Protein AF-Q8FQ48-F1 (afdb_monomer)

Secondary structure (DSSP, 8-state):
--HHHHHHHHHHHHHHHHHTT----SHHHHHHHHHHTTSS-GGGTS-------------------

Organism: Corynebacterium efficiens (strain DSM 44549 / YS-314 / AJ 12310 / JCM 11189 / NBRC 100395) (NCBI:txid196164)

Solvent-accessible surface area (backbone atoms only — not comparable to full-atom values): 4285 Å² total; per-residue (Å²): 135,62,73,67,57,56,53,57,50,52,52,53,51,34,50,55,32,41,76,70,76,51,68,48,90,48,77,63,47,50,50,53,49,32,38,76,71,65,77,40,65,69,67,71,74,46,71,76,65,78,78,68,77,93,72,78,85,81,83,84,82,74,92,74,134

Radius of gyration: 23.24 Å; Cα contacts (8 Å, |Δi|>4): 20; chains: 1; bounding box: 37×55×50 Å

Foldseek 3Di:
DDPVVVVVVVVVVQVVCVVVVRGDDDPVSVVVVCVVVVVDDPCVVDPPPVPDDPPDDDDDDDDDD

Structure (mmCIF, N/CA/C/O backbone):
data_AF-Q8FQ48-F1
#
_entry.id   AF-Q8FQ48-F1
#
loop_
_atom_site.group_PDB
_atom_site.id
_atom_site.type_symbol
_atom_site.label_atom_id
_atom_site.label_alt_id
_atom_site.label_comp_id
_atom_site.label_asym_id
_atom_site.label_entity_id
_atom_site.label_seq_id
_atom_site.pdbx_PDB_ins_code
_atom_site.Cartn_x
_atom_site.Cartn_y
_atom_site.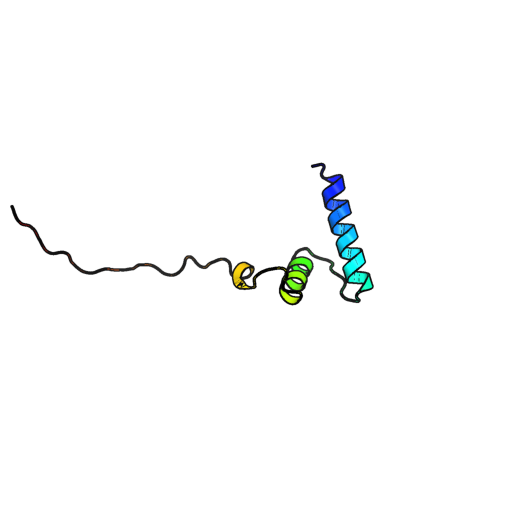Cartn_z
_atom_site.occupancy
_atom_site.B_iso_or_equiv
_atom_site.auth_seq_id
_atom_site.auth_comp_id
_atom_site.auth_asym_id
_atom_site.auth_atom_id
_atom_site.pdbx_PDB_model_num
ATOM 1 N N . MET A 1 1 ? 15.924 5.762 -7.536 1.00 48.16 1 MET A N 1
ATOM 2 C CA . MET A 1 1 ? 14.658 5.811 -6.773 1.00 48.16 1 MET A CA 1
ATOM 3 C C . MET A 1 1 ? 15.011 5.634 -5.306 1.00 48.16 1 MET A C 1
ATOM 5 O O . MET A 1 1 ? 15.555 4.592 -4.966 1.00 48.16 1 MET A O 1
ATOM 9 N N . SER A 1 2 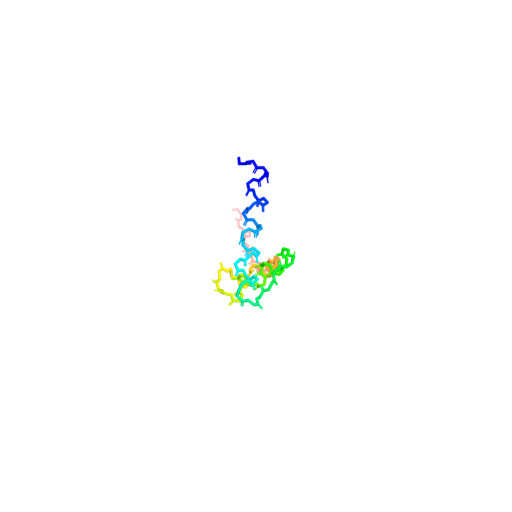? 14.878 6.677 -4.482 1.00 51.19 2 SER A N 1
ATOM 10 C CA . SER A 1 2 ? 15.352 6.652 -3.092 1.00 51.19 2 SER A CA 1
ATOM 11 C C . SER A 1 2 ? 14.431 5.799 -2.210 1.00 51.19 2 SER A C 1
ATOM 13 O O . SER A 1 2 ? 13.215 5.766 -2.397 1.00 51.19 2 SER A O 1
ATOM 15 N N . LEU A 1 3 ? 15.018 5.097 -1.239 1.00 59.50 3 LEU A N 1
ATOM 16 C CA . LEU A 1 3 ? 14.309 4.216 -0.300 1.00 59.50 3 LEU A CA 1
ATOM 17 C C . LEU A 1 3 ? 13.221 4.943 0.507 1.00 59.50 3 LEU A C 1
ATOM 19 O O . LEU A 1 3 ? 12.207 4.338 0.851 1.00 59.50 3 LEU A O 1
ATOM 23 N N . ASN A 1 4 ? 13.399 6.246 0.747 1.00 65.75 4 ASN A N 1
ATOM 24 C CA . ASN A 1 4 ? 12.401 7.083 1.411 1.00 65.75 4 ASN A CA 1
ATOM 25 C C . ASN A 1 4 ? 11.072 7.088 0.644 1.00 65.75 4 ASN A C 1
ATOM 27 O O . ASN A 1 4 ? 10.019 6.857 1.226 1.00 65.75 4 ASN A O 1
ATOM 31 N N . THR A 1 5 ? 11.127 7.224 -0.683 1.00 80.00 5 THR A N 1
ATOM 32 C CA . THR A 1 5 ? 9.924 7.300 -1.520 1.00 80.00 5 THR A CA 1
ATOM 33 C C . THR A 1 5 ? 9.149 5.985 -1.559 1.00 80.00 5 THR A C 1
ATOM 35 O O . THR A 1 5 ? 7.924 5.998 -1.650 1.00 80.00 5 THR A O 1
ATOM 38 N N . VAL A 1 6 ? 9.835 4.840 -1.470 1.00 84.62 6 VAL A N 1
ATOM 39 C CA . VAL A 1 6 ? 9.171 3.525 -1.473 1.00 84.62 6 VAL A CA 1
ATOM 40 C C . VAL A 1 6 ? 8.342 3.342 -0.205 1.00 84.62 6 VAL A C 1
ATOM 42 O O . VAL A 1 6 ? 7.190 2.917 -0.283 1.00 84.62 6 VAL A O 1
ATOM 45 N N . ARG A 1 7 ? 8.896 3.706 0.956 1.00 86.19 7 ARG A N 1
ATOM 46 C CA . ARG A 1 7 ? 8.166 3.654 2.227 1.00 86.19 7 ARG A CA 1
ATOM 47 C C . ARG A 1 7 ? 6.957 4.590 2.208 1.00 86.19 7 ARG A C 1
ATOM 49 O O . ARG A 1 7 ? 5.854 4.145 2.508 1.00 86.19 7 ARG A O 1
ATOM 56 N N . ASP A 1 8 ? 7.143 5.818 1.727 1.00 87.38 8 ASP A N 1
ATOM 57 C CA . ASP A 1 8 ? 6.059 6.797 1.584 1.00 87.38 8 ASP A CA 1
ATOM 58 C C . ASP A 1 8 ? 4.946 6.312 0.642 1.00 87.38 8 ASP A C 1
ATOM 60 O O . ASP A 1 8 ? 3.774 6.662 0.806 1.00 87.38 8 ASP A O 1
ATOM 64 N N . TYR A 1 9 ? 5.296 5.531 -0.383 1.00 87.62 9 TYR A N 1
ATOM 65 C CA . TYR A 1 9 ? 4.326 4.941 -1.301 1.00 87.62 9 TYR A CA 1
ATOM 66 C C . TYR A 1 9 ? 3.521 3.824 -0.628 1.00 87.62 9 TYR A C 1
ATOM 68 O O . TYR A 1 9 ? 2.294 3.813 -0.721 1.00 87.62 9 TYR A O 1
ATOM 76 N N . ILE A 1 10 ? 4.190 2.928 0.106 1.00 87.00 10 ILE A N 1
ATOM 77 C CA . ILE A 1 10 ? 3.535 1.849 0.861 1.00 87.00 10 ILE A CA 1
ATOM 78 C C . ILE A 1 10 ? 2.584 2.430 1.913 1.00 87.00 10 ILE A C 1
ATOM 80 O O . ILE A 1 10 ? 1.436 1.994 2.008 1.00 87.00 10 ILE A O 1
ATOM 84 N N . ASP A 1 11 ? 3.021 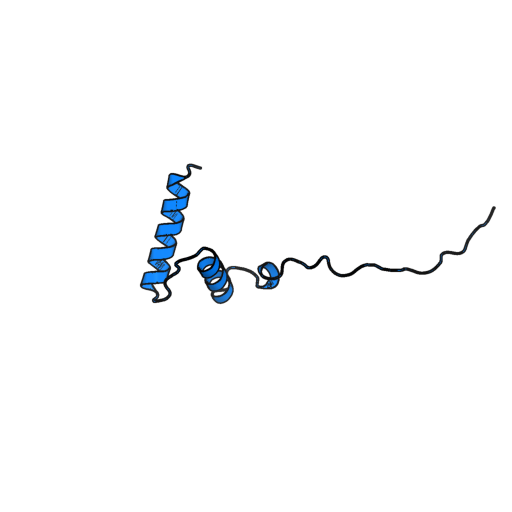3.445 2.658 1.00 88.44 11 ASP A N 1
ATOM 85 C CA . ASP A 1 11 ? 2.209 4.058 3.710 1.00 88.44 11 ASP A CA 1
ATOM 86 C C . ASP A 1 11 ? 0.963 4.748 3.135 1.00 88.44 11 ASP A C 1
ATOM 88 O O . ASP A 1 11 ? -0.135 4.602 3.676 1.00 88.44 11 ASP A O 1
ATOM 92 N N . ARG A 1 12 ? 1.066 5.387 1.962 1.00 89.25 12 ARG A N 1
ATOM 93 C CA . ARG A 1 12 ? -0.108 5.921 1.252 1.00 89.25 12 ARG A CA 1
ATOM 94 C C . ARG A 1 12 ? -1.112 4.842 0.862 1.00 89.25 12 ARG A C 1
ATOM 96 O O . ARG A 1 12 ? -2.317 5.078 0.952 1.00 89.25 12 ARG A O 1
ATOM 103 N N . ILE A 1 13 ? -0.651 3.675 0.418 1.00 87.50 13 ILE A N 1
ATOM 104 C CA . ILE A 1 13 ? -1.574 2.595 0.061 1.00 87.50 13 ILE A CA 1
ATOM 105 C C . ILE A 1 13 ? -2.252 2.034 1.315 1.00 87.50 13 ILE A C 1
ATOM 107 O O . ILE A 1 13 ? -3.466 1.834 1.303 1.00 87.50 13 ILE A O 1
ATOM 111 N N . ARG A 1 14 ? -1.516 1.872 2.422 1.00 89.88 14 ARG A N 1
ATOM 112 C CA . ARG A 1 14 ? -2.096 1.456 3.710 1.00 89.88 14 ARG A CA 1
ATOM 113 C C . ARG A 1 14 ? -3.226 2.379 4.155 1.00 89.88 14 ARG A C 1
ATOM 115 O O . ARG A 1 14 ? -4.276 1.888 4.558 1.00 89.88 14 ARG A O 1
ATOM 122 N N . VAL A 1 15 ? -3.044 3.695 4.022 1.00 90.75 15 VAL A N 1
ATOM 123 C CA . VAL A 1 15 ? -4.089 4.683 4.337 1.00 90.75 15 VAL A CA 1
ATOM 124 C C . VAL A 1 15 ? -5.338 4.464 3.479 1.00 90.75 15 VAL A C 1
ATOM 126 O O . VAL A 1 15 ? -6.437 4.418 4.023 1.00 90.75 15 VAL A O 1
ATOM 129 N N . LYS A 1 16 ? -5.199 4.265 2.161 1.00 89.31 16 LYS A N 1
ATOM 130 C CA . LYS A 1 16 ? -6.354 4.035 1.269 1.00 89.31 16 LYS A CA 1
ATOM 131 C C . LYS A 1 16 ? -7.172 2.812 1.679 1.00 89.31 16 LYS A C 1
ATOM 133 O O . LYS A 1 16 ? -8.393 2.885 1.763 1.00 89.31 16 LYS A O 1
ATOM 138 N N . TYR A 1 17 ? -6.496 1.707 1.963 1.00 88.12 17 TYR A N 1
ATOM 139 C CA . TYR A 1 17 ? -7.161 0.475 2.369 1.00 88.12 17 TYR A CA 1
ATOM 140 C C . TYR A 1 17 ? -7.755 0.551 3.782 1.00 88.12 17 TYR A C 1
ATOM 142 O O . TYR A 1 17 ? -8.834 0.011 4.020 1.00 88.12 17 TYR A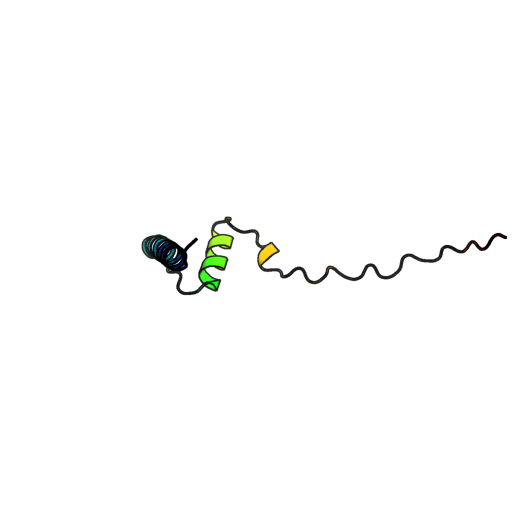 O 1
ATOM 150 N N . ALA A 1 18 ? -7.116 1.276 4.706 1.00 88.44 18 ALA A N 1
ATOM 151 C CA . ALA A 1 18 ? -7.684 1.549 6.026 1.00 88.44 18 ALA A CA 1
ATOM 152 C C . ALA A 1 18 ? -8.977 2.378 5.934 1.00 88.44 18 ALA A C 1
ATOM 154 O O . ALA A 1 18 ? -9.961 2.037 6.586 1.00 88.44 18 ALA A O 1
ATOM 155 N N . LEU A 1 19 ? -9.012 3.406 5.075 1.00 89.56 19 LEU A N 1
ATOM 156 C CA . LEU A 1 19 ? -10.220 4.203 4.819 1.00 89.56 19 LEU A CA 1
ATOM 157 C C . LEU A 1 19 ? -11.356 3.373 4.202 1.00 89.56 19 LEU A C 1
ATOM 159 O O . LEU A 1 19 ? -12.522 3.648 4.462 1.00 89.56 19 LEU A O 1
ATOM 163 N N . ALA A 1 20 ? -11.025 2.335 3.431 1.00 87.12 20 ALA A N 1
ATOM 164 C CA . ALA A 1 20 ? -11.988 1.384 2.878 1.00 87.12 20 ALA A CA 1
ATOM 165 C C . ALA A 1 20 ? -12.435 0.290 3.877 1.00 87.12 20 ALA A C 1
ATOM 167 O O . ALA A 1 20 ? -13.132 -0.645 3.487 1.00 87.12 20 ALA A O 1
ATOM 168 N N . GLY A 1 21 ? -12.016 0.357 5.150 1.00 86.12 21 GLY A N 1
ATOM 169 C CA . GLY A 1 21 ? -12.344 -0.646 6.173 1.00 86.12 21 GLY A CA 1
ATOM 170 C C . GLY A 1 21 ? -11.593 -1.976 6.020 1.00 86.12 21 GLY A C 1
ATOM 171 O O . GLY A 1 21 ? -11.977 -2.978 6.618 1.00 86.12 21 GLY A O 1
ATOM 172 N N . ARG A 1 22 ? -10.523 -2.003 5.218 1.00 84.56 22 ARG A N 1
ATOM 173 C CA . ARG A 1 22 ? -9.725 -3.195 4.897 1.00 84.56 22 ARG A CA 1
ATOM 174 C C . ARG A 1 22 ? -8.246 -2.971 5.246 1.00 84.56 22 ARG A C 1
ATOM 176 O O . ARG A 1 22 ? -7.421 -2.983 4.340 1.00 84.56 22 ARG A O 1
ATOM 183 N N . PRO A 1 23 ? -7.870 -2.729 6.515 1.00 83.50 23 PRO A N 1
ATOM 184 C CA . PRO A 1 23 ? -6.495 -2.372 6.862 1.00 83.50 23 PRO A CA 1
ATOM 185 C C . PRO A 1 23 ? -5.497 -3.453 6.426 1.00 83.50 23 PRO A C 1
ATOM 187 O O . PRO A 1 23 ? -5.745 -4.646 6.584 1.00 83.50 23 PRO A O 1
ATOM 190 N N . ILE A 1 24 ? -4.359 -3.012 5.888 1.00 86.56 24 ILE A N 1
ATOM 191 C CA . ILE A 1 24 ? -3.289 -3.877 5.387 1.00 86.56 24 ILE A CA 1
ATOM 192 C C . ILE A 1 24 ? -2.042 -3.659 6.241 1.00 86.56 24 ILE A C 1
ATOM 194 O O . ILE A 1 24 ? -1.432 -2.586 6.205 1.00 86.56 24 ILE A O 1
ATOM 198 N N . LEU A 1 25 ? -1.654 -4.669 7.016 1.00 85.69 25 LEU A N 1
ATOM 199 C CA . LEU A 1 25 ? -0.559 -4.557 7.981 1.00 85.69 25 LEU A CA 1
ATOM 200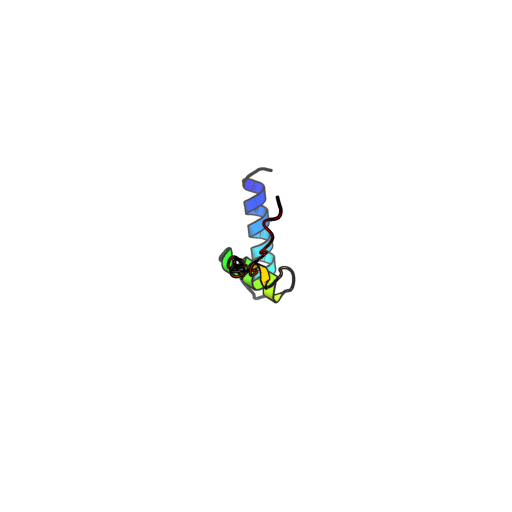 C C . LEU A 1 25 ? 0.742 -5.113 7.401 1.00 85.69 25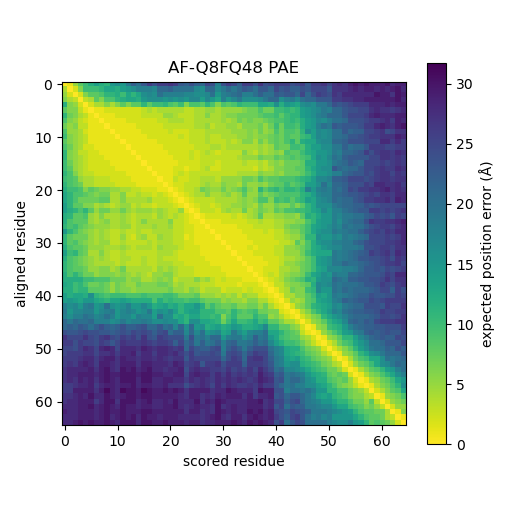 LEU A C 1
ATOM 202 O O . LEU A 1 25 ? 1.814 -4.522 7.569 1.00 85.69 25 LEU A O 1
ATOM 206 N N . THR A 1 26 ? 0.639 -6.199 6.642 1.00 87.19 26 THR A N 1
ATOM 207 C CA . THR A 1 26 ? 1.776 -6.947 6.111 1.00 87.19 26 THR A CA 1
ATOM 208 C C . THR A 1 26 ? 1.840 -6.906 4.585 1.00 87.19 26 THR A C 1
ATOM 210 O O . THR A 1 26 ? 0.870 -6.601 3.893 1.00 87.19 26 THR A O 1
ATOM 213 N N . ARG A 1 27 ? 3.008 -7.245 4.026 1.00 83.62 27 ARG A N 1
ATOM 214 C CA . ARG A 1 27 ? 3.171 -7.421 2.573 1.00 83.62 27 ARG A CA 1
ATOM 215 C C . ARG A 1 27 ? 2.291 -8.554 2.022 1.00 83.62 27 ARG A C 1
ATOM 217 O O . ARG A 1 27 ? 1.904 -8.505 0.861 1.00 83.62 27 ARG A O 1
ATOM 224 N N . ILE A 1 28 ? 1.992 -9.551 2.851 1.00 87.50 28 ILE A N 1
ATOM 225 C CA . ILE A 1 28 ? 1.122 -10.677 2.502 1.00 87.50 28 ILE A CA 1
ATOM 226 C C . ILE A 1 28 ? -0.316 -10.176 2.344 1.00 87.50 28 ILE A C 1
ATOM 228 O O . ILE A 1 28 ? -0.937 -10.427 1.316 1.00 87.50 28 ILE A O 1
ATOM 232 N N . ASP A 1 29 ? -0.797 -9.358 3.280 1.00 87.31 29 ASP A N 1
ATOM 233 C CA . ASP A 1 29 ? -2.126 -8.737 3.198 1.00 87.31 29 ASP A CA 1
ATOM 234 C C . ASP A 1 29 ? -2.276 -7.895 1.922 1.00 87.31 29 ASP A C 1
ATOM 236 O O . ASP A 1 29 ? -3.301 -7.953 1.249 1.00 87.31 29 ASP A O 1
ATOM 240 N N . PHE A 1 30 ? -1.228 -7.145 1.555 1.00 86.81 30 PHE A N 1
ATOM 241 C CA . PHE A 1 30 ? -1.177 -6.370 0.309 1.00 86.81 30 PHE A CA 1
ATOM 242 C C . PHE A 1 30 ? -1.440 -7.241 -0.909 1.00 86.81 30 PHE A C 1
ATOM 244 O O . PHE A 1 30 ? -2.190 -6.869 -1.809 1.00 86.81 30 PHE A O 1
ATOM 251 N N . TYR A 1 31 ? -0.788 -8.394 -0.924 1.00 87.12 31 TYR A N 1
ATOM 252 C CA . TYR A 1 31 ? -0.866 -9.329 -2.017 1.00 87.12 31 TYR A CA 1
ATOM 253 C C . TYR A 1 31 ? -2.250 -9.994 -2.079 1.00 87.12 31 TYR A C 1
ATOM 255 O O . TYR A 1 31 ? -2.856 -10.005 -3.145 1.00 87.12 31 TYR A O 1
ATOM 263 N N . HIS A 1 32 ? -2.795 -10.463 -0.949 1.00 87.69 32 HIS A N 1
ATOM 264 C CA . HIS A 1 32 ? -4.150 -11.028 -0.904 1.00 87.69 32 HIS A CA 1
ATOM 265 C C . HIS A 1 32 ? -5.206 -10.030 -1.380 1.00 87.69 32 HIS A C 1
ATOM 267 O O . HIS A 1 32 ? -6.016 -10.374 -2.232 1.00 87.69 32 HIS A O 1
ATOM 273 N N . ARG A 1 33 ? -5.157 -8.778 -0.905 1.00 86.62 33 ARG A N 1
ATOM 274 C CA . ARG A 1 33 ? -6.097 -7.734 -1.339 1.00 86.62 33 ARG A CA 1
ATOM 275 C C . ARG A 1 33 ? -5.977 -7.420 -2.822 1.00 86.62 33 ARG A C 1
ATOM 277 O O . ARG A 1 33 ? -6.985 -7.293 -3.497 1.00 86.62 33 ARG A O 1
ATOM 284 N N . ALA A 1 34 ? -4.757 -7.350 -3.343 1.00 86.19 34 ALA A N 1
ATOM 285 C CA . ALA A 1 34 ? -4.549 -7.121 -4.765 1.00 86.19 34 ALA A CA 1
ATOM 286 C C . ALA A 1 34 ? -5.057 -8.287 -5.633 1.00 86.19 34 ALA A C 1
ATOM 288 O O . ALA A 1 34 ? -5.493 -8.046 -6.754 1.00 86.19 34 ALA A O 1
ATOM 289 N N . VAL A 1 35 ? -5.042 -9.525 -5.133 1.00 88.31 35 VAL A N 1
ATOM 290 C CA . VAL A 1 35 ? -5.679 -10.666 -5.812 1.00 88.31 35 VAL A CA 1
ATOM 291 C C . VAL A 1 35 ? -7.207 -10.588 -5.708 1.00 88.31 35 VAL A C 1
ATOM 293 O O . VAL A 1 35 ? -7.876 -10.677 -6.732 1.00 88.31 35 VAL A O 1
ATOM 296 N N . GLU A 1 36 ? -7.762 -10.324 -4.518 1.00 86.81 36 GLU A N 1
ATOM 297 C CA . GLU A 1 36 ? -9.211 -10.132 -4.301 1.00 86.81 36 GLU A CA 1
ATOM 298 C C . GLU A 1 36 ? -9.793 -9.004 -5.170 1.00 86.81 36 GLU A C 1
ATOM 300 O O . GLU A 1 36 ? -10.901 -9.121 -5.690 1.00 86.81 36 GLU A O 1
ATOM 305 N N . ASP A 1 37 ? -9.038 -7.918 -5.342 1.00 84.81 37 ASP A N 1
ATOM 306 C CA . ASP A 1 37 ? -9.421 -6.762 -6.154 1.00 84.81 37 ASP A CA 1
ATOM 307 C C . ASP A 1 37 ? -9.143 -6.981 -7.662 1.00 84.81 37 ASP A C 1
ATOM 309 O O . ASP A 1 37 ? -9.423 -6.104 -8.480 1.00 84.81 37 ASP A O 1
ATOM 313 N N . GLY A 1 38 ? -8.589 -8.139 -8.053 1.00 87.81 38 GLY A N 1
ATOM 314 C CA . GLY A 1 38 ? -8.310 -8.508 -9.446 1.00 87.81 38 GLY A CA 1
ATOM 315 C C . GLY A 1 38 ? -7.103 -7.802 -10.077 1.00 87.81 38 GLY A C 1
ATOM 316 O O . GLY A 1 38 ? -6.930 -7.841 -11.294 1.00 87.81 38 GLY A O 1
ATOM 317 N N . LEU A 1 39 ? -6.260 -7.148 -9.272 1.00 85.62 39 LEU A N 1
ATOM 318 C CA . LEU A 1 39 ? -5.042 -6.455 -9.712 1.00 85.62 39 LEU A CA 1
ATOM 319 C C . LEU A 1 39 ? -3.868 -7.413 -9.965 1.00 85.62 39 LEU A C 1
ATOM 321 O O . LEU A 1 39 ? -2.933 -7.057 -10.683 1.00 85.62 39 LEU A O 1
ATOM 325 N N . LEU A 1 40 ? -3.889 -8.602 -9.359 1.00 84.69 40 LEU A N 1
ATOM 326 C CA . LEU A 1 40 ? -2.858 -9.629 -9.505 1.00 84.69 40 LEU A CA 1
ATOM 327 C C . LEU A 1 40 ? -3.478 -10.973 -9.905 1.00 84.69 40 LEU A C 1
ATOM 329 O O . LEU A 1 40 ? -4.538 -11.332 -9.395 1.00 84.69 40 LEU A O 1
ATOM 333 N N . PRO A 1 41 ? -2.810 -11.752 -10.771 1.00 81.88 41 PRO A N 1
ATOM 334 C CA . PRO A 1 41 ? -3.270 -13.088 -11.105 1.00 81.88 41 PRO A CA 1
ATOM 335 C C . PRO A 1 41 ? -3.056 -14.057 -9.932 1.00 81.88 41 PRO A C 1
ATOM 337 O O . PRO A 1 41 ? -1.968 -14.137 -9.359 1.00 81.88 41 PRO A O 1
ATOM 340 N N . GLU A 1 42 ? -4.074 -14.868 -9.641 1.00 72.88 42 GLU A N 1
ATOM 341 C CA . GLU A 1 42 ? -4.036 -15.993 -8.686 1.00 72.88 42 GLU A CA 1
ATOM 342 C C . GLU A 1 42 ? -2.873 -16.961 -8.973 1.00 72.88 42 GLU A C 1
ATOM 344 O O . GLU A 1 42 ? -2.278 -17.536 -8.062 1.00 72.88 42 GLU A O 1
ATOM 349 N N . SER A 1 43 ? -2.476 -17.099 -10.245 1.00 68.50 43 SER A N 1
ATOM 350 C CA . SER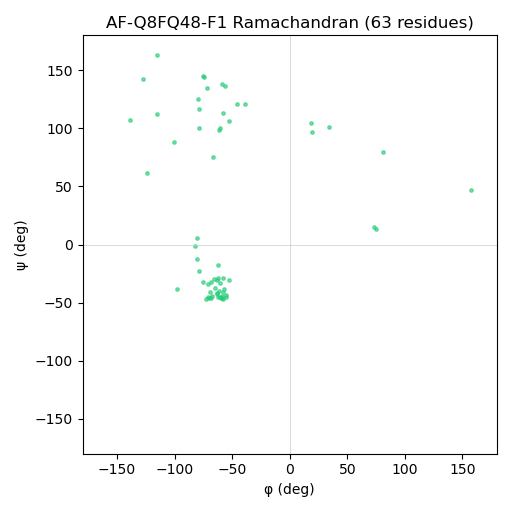 A 1 43 ? -1.333 -17.923 -10.652 1.00 68.50 43 SER A CA 1
ATOM 351 C C . SER A 1 43 ? -0.009 -17.445 -10.065 1.00 68.50 43 SER A C 1
ATOM 353 O O . SER A 1 43 ? 0.934 -18.218 -10.035 1.00 68.50 43 SER A O 1
ATOM 355 N N . SER A 1 44 ? 0.073 -16.202 -9.584 1.00 63.22 44 SER A N 1
ATOM 356 C CA . SER A 1 44 ? 1.250 -15.696 -8.887 1.00 63.22 44 SER A CA 1
ATOM 357 C C . SER A 1 44 ? 1.301 -16.136 -7.408 1.00 63.22 44 SER A C 1
ATOM 359 O O . SER A 1 44 ? 2.359 -16.003 -6.796 1.00 63.22 44 SER A O 1
ATOM 361 N N . MET A 1 45 ? 0.210 -16.680 -6.825 1.00 63.69 45 MET A N 1
ATOM 362 C CA . MET A 1 45 ? 0.245 -17.388 -5.522 1.00 63.69 45 MET A CA 1
ATOM 363 C C . MET A 1 45 ? 0.851 -18.777 -5.661 1.00 63.69 45 MET A C 1
ATOM 365 O O . MET A 1 45 ? 1.482 -19.299 -4.742 1.00 63.69 45 MET A O 1
ATOM 369 N N . ARG A 1 46 ? 0.638 -19.387 -6.825 1.00 66.00 46 ARG A N 1
ATOM 370 C CA . ARG A 1 46 ? 1.278 -20.631 -7.194 1.00 66.00 46 ARG A CA 1
ATOM 371 C C . ARG A 1 46 ? 2.685 -20.263 -7.642 1.00 66.00 46 ARG A C 1
ATOM 373 O O . ARG A 1 46 ? 2.885 -19.838 -8.772 1.00 66.00 46 ARG A O 1
ATOM 380 N N . ASN A 1 47 ? 3.679 -20.446 -6.770 1.00 55.00 47 ASN A N 1
ATOM 381 C CA . ASN A 1 47 ? 5.018 -20.739 -7.281 1.00 55.00 47 ASN A CA 1
ATOM 382 C C . ASN A 1 47 ? 4.795 -21.808 -8.360 1.00 55.00 47 ASN A C 1
ATOM 384 O O . ASN A 1 47 ? 4.128 -22.797 -8.024 1.00 55.00 47 ASN A O 1
ATOM 388 N N . PRO A 1 48 ? 5.167 -21.593 -9.635 1.00 53.09 48 PRO A N 1
ATOM 389 C CA . PRO A 1 48 ? 5.011 -22.645 -10.612 1.00 53.09 48 PRO A CA 1
ATOM 390 C C . PRO A 1 48 ? 5.893 -23.775 -10.100 1.00 53.09 48 PRO A C 1
ATOM 392 O O . PRO A 1 48 ? 7.113 -23.737 -10.235 1.00 53.09 48 PRO A O 1
ATOM 395 N N . GLU A 1 49 ? 5.269 -24.747 -9.431 1.00 50.25 49 GLU A N 1
ATOM 396 C CA . GLU A 1 49 ? 5.783 -26.101 -9.355 1.00 50.25 49 GLU A CA 1
ATOM 397 C C . GLU A 1 49 ? 6.339 -26.366 -10.749 1.00 50.25 49 GLU A C 1
ATOM 399 O O . GLU A 1 49 ? 5.579 -26.151 -11.705 1.00 50.25 49 GLU A O 1
ATOM 404 N N . PRO A 1 50 ? 7.643 -26.680 -10.888 1.00 56.59 50 PRO A N 1
ATOM 405 C CA . PRO A 1 50 ? 8.236 -26.950 -12.185 1.00 56.59 50 PRO A CA 1
ATOM 406 C C . PRO A 1 50 ? 7.344 -28.007 -12.798 1.00 56.59 50 PRO A C 1
ATOM 408 O O . PRO A 1 50 ? 7.275 -29.123 -12.285 1.00 56.59 50 PRO A O 1
ATOM 411 N N . SER A 1 51 ? 6.540 -27.584 -13.771 1.00 59.62 51 SER A N 1
ATOM 412 C CA . SER A 1 51 ? 5.414 -28.347 -14.267 1.00 59.62 51 SER A CA 1
ATOM 413 C C . SER A 1 51 ? 5.993 -29.637 -14.795 1.00 59.62 51 SER A C 1
ATOM 415 O O . SER A 1 51 ? 6.641 -29.624 -15.835 1.00 59.62 51 SER A O 1
ATOM 417 N N . VAL A 1 52 ? 5.857 -30.668 -13.962 1.00 59.56 52 VAL A N 1
ATOM 418 C CA . VAL A 1 52 ? 6.000 -32.093 -14.204 1.00 59.56 52 VAL A CA 1
ATOM 419 C C . VAL A 1 52 ? 6.774 -32.395 -15.477 1.00 59.56 52 VAL A C 1
ATOM 421 O O . VAL A 1 52 ? 6.245 -32.276 -16.575 1.00 59.56 52 VAL A O 1
ATOM 424 N N . ALA A 1 53 ? 8.023 -32.815 -15.276 1.00 60.06 53 ALA A N 1
ATOM 425 C CA . ALA A 1 53 ? 8.665 -33.881 -16.027 1.00 60.06 53 ALA A CA 1
ATOM 426 C C . ALA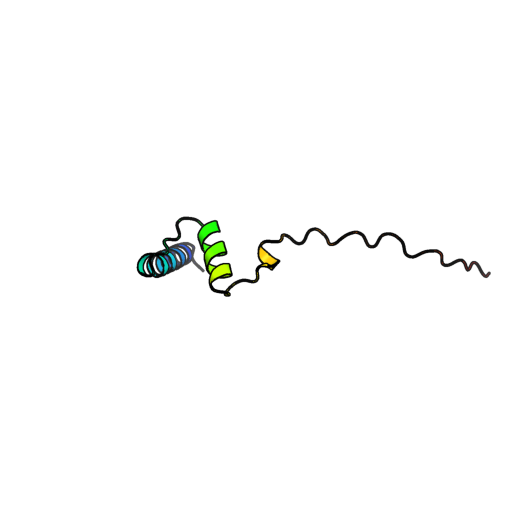 A 1 53 ? 8.004 -34.203 -17.380 1.00 60.06 53 ALA A C 1
ATOM 428 O O . ALA A 1 53 ? 7.104 -35.042 -17.453 1.00 60.06 53 ALA A O 1
ATOM 429 N N . GLU A 1 54 ? 8.547 -33.642 -18.460 1.00 55.75 54 GLU A N 1
ATOM 430 C CA . GLU A 1 54 ? 8.560 -34.358 -19.735 1.00 55.75 54 GLU A CA 1
ATOM 431 C C . GLU A 1 54 ? 9.478 -35.580 -19.573 1.00 55.75 54 GLU A C 1
ATOM 433 O O . GLU A 1 54 ? 10.641 -35.608 -19.970 1.00 55.75 54 GLU A O 1
ATOM 438 N N . GLY A 1 55 ? 8.963 -36.587 -18.873 1.00 57.72 55 GLY A N 1
ATOM 439 C CA . GLY A 1 55 ? 9.483 -37.934 -18.902 1.00 57.72 55 GLY A CA 1
ATOM 440 C C . GLY A 1 55 ? 8.986 -38.621 -20.167 1.00 57.72 55 GLY A C 1
ATOM 441 O O . GLY A 1 55 ? 7.794 -38.864 -20.309 1.00 57.72 55 GLY A O 1
ATOM 442 N N . GLY A 1 56 ? 9.926 -38.987 -21.038 1.00 57.56 56 GLY A N 1
ATOM 443 C CA . GLY A 1 56 ? 9.818 -40.183 -21.872 1.00 57.56 56 GLY A CA 1
ATOM 444 C C . GLY A 1 56 ? 8.975 -40.068 -23.141 1.00 57.56 56 GLY A C 1
ATOM 445 O O . GLY A 1 56 ? 7.884 -40.624 -23.219 1.00 57.56 56 GLY A O 1
ATOM 446 N N . GLY A 1 57 ? 9.548 -39.483 -24.194 1.00 51.41 57 GLY A N 1
ATOM 447 C CA . GLY A 1 57 ? 9.1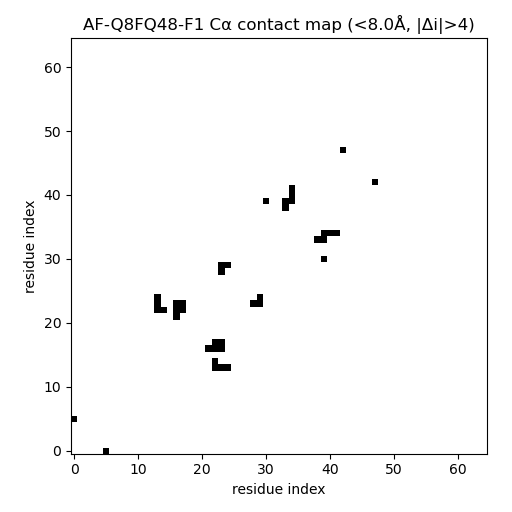93 -39.863 -25.564 1.00 51.41 57 GLY A CA 1
ATOM 448 C C . GLY A 1 57 ? 9.931 -41.157 -25.957 1.00 51.41 57 GLY A C 1
ATOM 449 O O . GLY A 1 57 ? 11.157 -41.196 -25.824 1.00 51.41 57 GLY A O 1
ATOM 450 N N . PRO A 1 58 ? 9.242 -42.222 -26.410 1.00 60.53 58 PRO A N 1
ATOM 451 C CA . PRO A 1 58 ? 9.865 -43.506 -26.711 1.00 60.53 58 PRO A CA 1
ATOM 452 C C . PRO A 1 58 ? 10.656 -43.487 -28.028 1.00 60.53 58 PRO A C 1
ATOM 454 O O . PRO A 1 58 ? 10.261 -42.856 -29.005 1.00 60.53 58 PRO A O 1
ATOM 457 N N . HIS A 1 59 ? 11.762 -44.236 -28.008 1.00 57.41 59 HIS A N 1
ATOM 458 C CA . HIS A 1 59 ? 12.400 -44.972 -29.105 1.00 57.41 59 HIS A CA 1
ATOM 459 C C . HIS A 1 59 ? 12.321 -44.367 -30.520 1.00 57.41 59 HIS A C 1
ATOM 461 O O . HIS A 1 59 ? 11.372 -44.601 -31.265 1.00 57.41 59 HIS A O 1
ATOM 467 N N . ARG A 1 60 ? 13.413 -43.730 -30.963 1.00 60.12 60 ARG A N 1
ATOM 468 C CA . ARG A 1 60 ? 13.794 -43.782 -32.381 1.00 60.12 60 ARG A CA 1
ATOM 469 C C . ARG A 1 60 ? 14.911 -44.796 -32.559 1.00 60.12 60 ARG A C 1
ATOM 471 O O . ARG A 1 60 ? 16.093 -44.483 -32.465 1.00 60.12 60 ARG A O 1
ATOM 478 N N . GLU A 1 61 ? 14.481 -46.032 -32.772 1.00 57.50 61 GLU A N 1
ATOM 479 C CA . GLU A 1 61 ? 15.253 -47.028 -33.501 1.00 57.50 61 GLU A CA 1
ATOM 480 C C . GLU A 1 61 ? 15.578 -46.466 -34.888 1.00 57.50 61 GLU A C 1
ATOM 482 O O . GLU A 1 61 ? 14.729 -45.848 -35.533 1.00 57.50 61 GLU A O 1
ATOM 487 N N . GLY A 1 62 ? 16.817 -46.651 -35.331 1.00 56.72 62 GLY A N 1
ATOM 488 C CA . GLY A 1 62 ? 17.230 -46.213 -36.659 1.00 56.72 62 GLY A CA 1
ATOM 489 C C . GLY A 1 62 ? 18.725 -46.005 -36.802 1.00 56.72 62 GLY A C 1
ATOM 490 O O . GLY A 1 62 ? 19.154 -44.990 -37.336 1.00 56.72 62 GLY A O 1
ATOM 491 N N . SER A 1 63 ? 19.510 -46.974 -36.331 1.00 63.91 63 SER A N 1
ATOM 492 C CA . SER A 1 63 ? 20.803 -47.260 -36.943 1.00 63.91 63 SER A CA 1
ATOM 493 C C . SER A 1 63 ? 20.560 -47.591 -38.415 1.00 63.91 63 SER A C 1
ATOM 495 O O . SER A 1 63 ? 19.939 -48.611 -38.709 1.00 63.91 63 SER A O 1
ATOM 497 N N . VAL A 1 64 ? 21.031 -46.742 -39.323 1.00 60.19 64 VAL A N 1
ATOM 498 C CA . VAL A 1 64 ? 21.387 -47.155 -40.681 1.00 60.19 64 VAL A CA 1
ATOM 499 C C . VAL A 1 64 ? 22.684 -46.432 -41.039 1.00 60.19 64 VAL A C 1
ATOM 501 O O . VAL A 1 64 ? 22.684 -45.214 -41.178 1.00 60.19 64 VAL A O 1
ATOM 504 N N . PHE A 1 65 ? 23.747 -47.242 -41.059 1.00 53.66 65 PHE A N 1
ATOM 505 C CA . PHE A 1 65 ? 24.993 -47.188 -41.837 1.00 53.66 65 PHE A CA 1
ATOM 506 C C . PHE A 1 65 ? 25.464 -45.853 -42.424 1.00 53.66 65 PHE A C 1
ATOM 508 O O . PHE A 1 65 ? 24.783 -45.308 -43.319 1.00 53.66 65 PHE A O 1
#

Sequence (65 aa):
MSLNTVRDYIDRIRVKYALAGRPILTRIDFYHRAVEDGLLPESSMRNPEPSVAEGGGPHREGSVF

pLDDT: mean 74.66, std 14.39, range [48.16, 90.75]

Mean predicted aligned error: 13.76 Å